Protein AF-A0A925GRJ9-F1 (afdb_monomer_lite)

Foldseek 3Di:
DVVVVPVVVVVVVVVVLLVVQVVVVLVVLQVVCVVVPNHDDVPQDPVCSVVVVGAWDWAAACDQVHNHLVCVVVVCVVPVCVVVPWDADPNSQIPVNSHDDTDIDGHRPDDDDGDDDCPVVVVVVVPD

Secondary structure (DSSP, 8-state):
-GGGT-HHHHHHHHHHHHHHHHHHHHHHHHHHHHHTT-PPPTT--HHHHHTT-SSSEEE-TTBTTB--STTHHHHHHHH-GGGGT-EE-TTS-EESSS----EEE--TT-----PPPTHHHHHHTT--

Radius of gyration: 18.39 Å; chains: 1; bounding box: 40×45×52 Å

Sequence (128 aa):
AKARGEFLIAHGLQALAIETAEGCAEWLHRRIREDWGFPDAPGMTMQERFTSRYRGKRYSFGYPACPNLDDQASMWTLLQPDDIGVELTEGMMMEPEASVSALVFHHPDCVYFTASDDSEATSAASAD

pLDDT: mean 91.49, std 14.0, range [39.19, 98.25]

Structure (mmCIF, N/CA/C/O backbone):
data_AF-A0A925GRJ9-F1
#
_entry.id   AF-A0A925GRJ9-F1
#
loop_
_atom_site.group_PDB
_atom_site.id
_atom_site.type_symbol
_atom_site.label_atom_id
_atom_site.label_alt_id
_atom_site.label_comp_id
_atom_site.label_asym_id
_atom_site.label_entity_id
_atom_site.label_seq_id
_atom_site.pdbx_PDB_ins_code
_atom_site.Cartn_x
_atom_site.Cartn_y
_atom_site.Cartn_z
_atom_site.occupancy
_atom_site.B_iso_or_equiv
_atom_site.auth_seq_id
_atom_site.auth_comp_id
_atom_site.auth_asym_id
_atom_site.auth_atom_id
_atom_site.pdbx_PDB_model_num
ATOM 1 N N . ALA A 1 1 ? -4.752 -5.011 24.534 1.00 87.19 1 ALA A N 1
ATOM 2 C CA . ALA A 1 1 ? -3.764 -4.006 24.967 1.00 87.19 1 ALA A CA 1
ATOM 3 C C . ALA A 1 1 ? -4.434 -2.687 25.365 1.00 87.19 1 ALA A C 1
ATOM 5 O O . ALA A 1 1 ? -4.507 -2.413 26.556 1.00 87.19 1 ALA A O 1
ATOM 6 N N . LYS A 1 2 ? -5.021 -1.919 24.428 1.00 90.62 2 LYS A N 1
ATOM 7 C CA . LYS A 1 2 ? -5.611 -0.588 24.707 1.00 90.62 2 LYS A CA 1
ATOM 8 C C . LYS A 1 2 ? -6.645 -0.576 25.846 1.00 90.62 2 LYS A C 1
ATOM 10 O O . LYS A 1 2 ? -6.473 0.167 26.802 1.00 90.62 2 LYS A O 1
ATOM 15 N N . ALA A 1 3 ? -7.648 -1.460 25.809 1.00 94.38 3 ALA A N 1
ATOM 16 C CA . ALA A 1 3 ? -8.678 -1.554 26.858 1.00 94.38 3 ALA A CA 1
ATOM 17 C C . ALA A 1 3 ? -8.139 -1.950 28.251 1.00 94.38 3 ALA A C 1
ATOM 19 O O . ALA A 1 3 ? -8.812 -1.735 29.252 1.00 94.38 3 ALA A O 1
ATOM 20 N N . ARG A 1 4 ? -6.922 -2.511 28.325 1.00 96.56 4 ARG A N 1
ATOM 21 C CA . ARG A 1 4 ? -6.240 -2.867 29.581 1.00 96.56 4 ARG A CA 1
ATOM 22 C C . ARG A 1 4 ? -5.236 -1.800 30.045 1.00 96.56 4 ARG A C 1
ATOM 24 O O . ARG A 1 4 ? -4.496 -2.046 30.987 1.00 96.56 4 ARG A O 1
ATOM 31 N N . GLY A 1 5 ? -5.165 -0.645 29.374 1.00 96.56 5 GLY A N 1
ATOM 32 C CA . GLY A 1 5 ? -4.200 0.421 29.682 1.00 96.56 5 GLY A CA 1
ATOM 33 C C . GLY A 1 5 ? -2.766 0.153 29.199 1.00 96.56 5 GLY A C 1
ATOM 34 O O . GLY A 1 5 ? -1.859 0.926 29.491 1.00 96.56 5 GLY A O 1
ATOM 35 N N . GLU A 1 6 ? -2.537 -0.913 28.428 1.00 97.62 6 GLU A N 1
ATOM 36 C CA . GLU A 1 6 ? -1.218 -1.282 27.892 1.00 97.62 6 GLU A CA 1
ATOM 37 C C . GLU A 1 6 ? -0.906 -0.477 26.614 1.00 97.62 6 GLU A C 1
ATOM 39 O O . GLU A 1 6 ? -0.822 -1.027 25.512 1.00 97.62 6 GLU A O 1
ATOM 44 N N . PHE A 1 7 ? -0.791 0.848 26.729 1.00 96.88 7 PHE A N 1
ATOM 45 C CA . PHE A 1 7 ? -0.699 1.732 25.561 1.00 96.88 7 PHE A CA 1
ATOM 46 C C . PHE A 1 7 ? 0.546 1.498 24.705 1.00 96.88 7 PHE A C 1
ATOM 48 O O . PHE A 1 7 ? 0.428 1.512 23.484 1.00 96.88 7 PHE A O 1
ATOM 55 N N . LEU A 1 8 ? 1.709 1.228 25.309 1.00 97.75 8 LEU A N 1
ATOM 56 C CA . LEU A 1 8 ? 2.938 0.939 24.559 1.00 97.75 8 LEU A CA 1
ATOM 57 C C . LEU A 1 8 ? 2.766 -0.284 23.647 1.00 97.75 8 LEU A C 1
ATOM 59 O O . LEU A 1 8 ? 3.114 -0.233 22.473 1.00 97.75 8 LEU A O 1
ATOM 63 N N . ILE A 1 9 ? 2.173 -1.360 24.175 1.00 97.56 9 ILE A N 1
ATOM 64 C CA . ILE A 1 9 ? 1.908 -2.583 23.406 1.00 97.56 9 ILE A CA 1
ATOM 65 C C . ILE A 1 9 ? 0.895 -2.295 22.296 1.00 97.56 9 ILE A C 1
ATOM 67 O O . ILE A 1 9 ? 1.086 -2.737 21.170 1.00 97.56 9 ILE A O 1
ATOM 71 N N . ALA A 1 10 ? -0.171 -1.543 22.592 1.00 97.25 10 ALA A N 1
ATOM 72 C CA . ALA A 1 10 ? -1.179 -1.196 21.593 1.00 97.25 10 ALA A CA 1
ATOM 73 C C . ALA A 1 10 ? -0.577 -0.421 20.409 1.00 97.25 10 ALA A C 1
ATOM 75 O O . ALA A 1 10 ? -0.823 -0.790 19.265 1.00 97.25 10 ALA A O 1
ATOM 76 N N . HIS A 1 11 ? 0.250 0.591 20.682 1.00 96.62 11 HIS A N 1
ATOM 77 C CA . HIS A 1 11 ? 0.926 1.362 19.635 1.00 96.62 11 HIS A CA 1
ATOM 78 C C . HIS A 1 11 ? 1.949 0.517 18.876 1.00 96.62 11 HIS A C 1
ATOM 80 O O . HIS A 1 11 ? 2.014 0.603 17.656 1.00 96.62 11 HIS A O 1
ATOM 86 N N . GLY A 1 12 ? 2.713 -0.333 19.570 1.00 98.00 12 GLY A N 1
ATOM 87 C CA . GLY A 1 12 ? 3.659 -1.243 18.921 1.00 98.00 12 GLY A CA 1
ATOM 88 C C . GLY A 1 12 ? 2.975 -2.207 17.949 1.00 98.00 12 GLY A C 1
ATOM 89 O O . GLY A 1 12 ? 3.477 -2.427 16.852 1.00 98.00 12 GLY A O 1
ATOM 90 N N . LEU A 1 13 ? 1.802 -2.736 18.317 1.00 97.00 13 LEU A N 1
ATOM 91 C CA . LEU A 1 13 ? 1.001 -3.589 17.435 1.00 97.00 13 LEU A CA 1
ATOM 92 C C . LEU A 1 13 ? 0.444 -2.819 16.233 1.00 97.00 13 LEU A C 1
ATOM 94 O O . LEU A 1 13 ? 0.503 -3.336 15.122 1.00 97.00 13 LEU A O 1
ATOM 98 N N . GLN A 1 14 ? -0.061 -1.599 16.436 1.00 96.88 14 GLN A N 1
ATOM 99 C CA . GLN A 1 14 ? -0.568 -0.765 15.342 1.00 96.88 14 GLN A CA 1
ATOM 100 C C . GLN A 1 14 ? 0.547 -0.399 14.354 1.00 96.88 14 GLN A C 1
ATOM 102 O O . GLN A 1 14 ? 0.375 -0.575 13.153 1.00 96.88 14 GLN A O 1
ATOM 107 N N . ALA A 1 15 ? 1.710 0.033 14.853 1.00 97.94 15 ALA A N 1
ATOM 108 C CA . ALA A 1 15 ? 2.866 0.336 14.014 1.00 97.94 15 ALA A CA 1
ATOM 109 C C . ALA A 1 15 ? 3.315 -0.897 13.218 1.00 97.94 15 ALA A C 1
ATOM 111 O O . ALA A 1 15 ? 3.500 -0.816 12.010 1.00 97.94 15 ALA A O 1
ATOM 112 N N . LEU A 1 16 ? 3.416 -2.060 13.871 1.00 98.25 16 LEU A N 1
ATOM 113 C CA . LEU A 1 16 ? 3.768 -3.301 13.186 1.00 98.25 16 LEU A CA 1
ATOM 114 C C . LEU A 1 16 ? 2.752 -3.661 12.093 1.00 98.25 16 LEU A C 1
ATOM 116 O O . LEU A 1 16 ? 3.159 -4.098 11.019 1.00 98.25 16 LEU A O 1
ATOM 120 N N . ALA A 1 17 ? 1.454 -3.483 12.349 1.00 98.12 17 ALA A N 1
ATOM 121 C CA . ALA A 1 17 ? 0.410 -3.758 11.368 1.00 98.12 17 ALA A CA 1
ATOM 122 C C . ALA A 1 17 ? 0.535 -2.848 10.135 1.00 98.12 17 ALA A C 1
ATOM 124 O O . ALA A 1 17 ? 0.557 -3.358 9.017 1.00 98.12 17 ALA A O 1
ATOM 125 N N . ILE A 1 18 ? 0.695 -1.535 10.338 1.00 98.19 18 ILE A N 1
ATOM 126 C CA . ILE A 1 18 ? 0.851 -0.551 9.254 1.00 98.19 18 ILE A CA 1
ATOM 127 C C . ILE A 1 18 ? 2.101 -0.855 8.417 1.00 98.19 18 ILE A C 1
ATOM 129 O O . ILE A 1 18 ? 2.011 -0.994 7.200 1.00 98.19 18 ILE A O 1
ATOM 133 N N . GLU A 1 19 ? 3.254 -1.050 9.060 1.00 97.81 19 GLU A N 1
ATOM 134 C CA . GLU A 1 19 ? 4.509 -1.351 8.354 1.00 97.81 19 GLU A CA 1
ATOM 135 C C . GLU A 1 19 ? 4.443 -2.692 7.603 1.00 97.81 19 GLU A C 1
ATOM 137 O O . GLU A 1 19 ? 5.026 -2.850 6.529 1.00 97.81 19 GLU A O 1
ATOM 142 N N . THR A 1 20 ? 3.698 -3.668 8.133 1.00 98.12 20 THR A N 1
ATOM 143 C CA . THR A 1 20 ? 3.472 -4.947 7.445 1.00 98.12 20 THR A CA 1
ATOM 144 C C . THR A 1 20 ? 2.584 -4.767 6.216 1.00 98.12 20 THR A C 1
ATOM 146 O O . THR A 1 20 ? 2.875 -5.360 5.176 1.00 98.12 20 THR A O 1
ATOM 149 N N . ALA A 1 21 ? 1.533 -3.948 6.305 1.00 98.12 21 ALA A N 1
ATOM 150 C CA . ALA A 1 21 ? 0.660 -3.642 5.176 1.00 98.12 21 ALA A CA 1
ATOM 151 C C . ALA A 1 21 ? 1.432 -2.938 4.047 1.00 98.12 21 ALA A C 1
ATOM 153 O O . ALA A 1 21 ? 1.374 -3.376 2.897 1.00 98.12 21 ALA A O 1
ATOM 154 N N . GLU A 1 22 ? 2.244 -1.932 4.380 1.00 97.19 22 GLU A N 1
ATOM 155 C CA . GLU A 1 22 ? 3.101 -1.223 3.419 1.00 97.19 22 GLU A CA 1
ATOM 156 C C . GLU A 1 22 ? 4.178 -2.131 2.808 1.00 97.19 22 GLU A C 1
ATOM 158 O O . GLU A 1 22 ? 4.393 -2.145 1.590 1.00 97.19 22 GLU A O 1
ATOM 163 N N . GLY A 1 23 ? 4.821 -2.963 3.633 1.00 96.75 23 GLY A N 1
ATOM 164 C CA . GLY A 1 23 ? 5.780 -3.963 3.166 1.00 96.75 23 GLY A CA 1
ATOM 165 C C . GLY A 1 23 ? 5.149 -4.983 2.212 1.00 96.75 23 GLY A C 1
ATOM 166 O O . GLY A 1 23 ? 5.746 -5.329 1.188 1.00 96.75 23 GLY A O 1
ATOM 167 N N . CYS A 1 24 ? 3.926 -5.432 2.509 1.00 97.62 24 CYS A N 1
ATOM 168 C CA . CYS A 1 24 ? 3.152 -6.320 1.644 1.00 97.62 24 CYS A CA 1
ATOM 169 C C . CYS A 1 24 ? 2.788 -5.635 0.321 1.00 97.62 24 CYS A C 1
ATOM 171 O O . CYS A 1 24 ? 2.972 -6.228 -0.742 1.00 97.62 24 CYS A O 1
ATOM 173 N N . ALA A 1 25 ? 2.354 -4.373 0.363 1.00 97.50 25 ALA A N 1
ATOM 174 C CA . ALA A 1 25 ? 2.028 -3.597 -0.827 1.00 97.50 25 ALA A CA 1
ATOM 175 C C . ALA A 1 25 ? 3.241 -3.426 -1.757 1.00 97.50 25 ALA A C 1
ATOM 177 O O . ALA A 1 25 ? 3.126 -3.621 -2.969 1.00 97.50 25 ALA A O 1
ATOM 178 N N . GLU A 1 26 ? 4.425 -3.123 -1.216 1.00 96.50 26 GLU A N 1
ATOM 179 C CA . GLU A 1 26 ? 5.651 -3.027 -2.016 1.00 96.50 26 GLU A CA 1
ATOM 180 C C . GLU A 1 26 ? 6.082 -4.394 -2.571 1.00 96.50 26 GLU A C 1
ATOM 182 O O . GLU A 1 26 ? 6.479 -4.494 -3.736 1.00 96.50 26 GLU A O 1
ATOM 187 N N . TRP A 1 27 ? 5.965 -5.465 -1.776 1.00 95.94 27 TRP A N 1
ATOM 188 C CA . TRP A 1 27 ? 6.238 -6.827 -2.241 1.00 95.94 27 TRP A CA 1
ATOM 189 C C . TRP A 1 27 ? 5.305 -7.241 -3.386 1.00 95.94 27 TRP A C 1
ATOM 191 O O . TRP A 1 27 ? 5.789 -7.738 -4.408 1.00 95.94 27 TRP A O 1
ATOM 201 N N . LEU A 1 28 ? 3.999 -7.001 -3.243 1.00 97.62 28 LEU A N 1
ATOM 202 C CA . LEU A 1 28 ? 2.992 -7.312 -4.253 1.00 97.62 28 LEU A CA 1
ATOM 203 C C . LEU A 1 28 ? 3.223 -6.483 -5.515 1.00 97.62 28 LEU A C 1
ATOM 205 O O . LEU A 1 28 ? 3.215 -7.021 -6.618 1.00 97.62 28 LEU A O 1
ATOM 209 N N . HIS A 1 29 ? 3.513 -5.190 -5.372 1.00 97.31 29 HIS A N 1
ATOM 210 C CA . HIS A 1 29 ? 3.806 -4.334 -6.513 1.00 97.31 29 HIS A CA 1
ATOM 211 C C . HIS A 1 29 ? 5.064 -4.794 -7.262 1.00 97.31 29 HIS A C 1
ATOM 213 O O . HIS A 1 29 ? 5.046 -4.867 -8.490 1.00 97.31 29 HIS A O 1
ATOM 219 N N . ARG A 1 30 ? 6.138 -5.174 -6.555 1.00 96.12 30 ARG A N 1
ATOM 220 C CA . ARG A 1 30 ? 7.315 -5.803 -7.178 1.00 96.12 30 ARG A CA 1
ATOM 221 C C . ARG A 1 30 ? 6.929 -7.070 -7.936 1.00 96.12 30 ARG A C 1
ATOM 223 O O . ARG A 1 30 ? 7.353 -7.238 -9.076 1.00 96.12 30 ARG A O 1
ATOM 230 N N . ARG A 1 31 ? 6.114 -7.937 -7.329 1.00 97.62 31 ARG A N 1
ATOM 231 C CA . ARG A 1 31 ? 5.657 -9.179 -7.960 1.00 97.62 31 ARG A CA 1
ATOM 232 C C . ARG A 1 31 ? 4.859 -8.913 -9.240 1.00 97.62 31 ARG A C 1
ATOM 234 O O . ARG A 1 31 ? 5.123 -9.549 -10.251 1.00 97.62 31 ARG A O 1
ATOM 241 N N . ILE A 1 32 ? 3.963 -7.927 -9.224 1.00 97.88 32 ILE A N 1
ATOM 242 C CA . ILE A 1 32 ? 3.208 -7.490 -10.405 1.00 97.88 32 ILE A CA 1
ATOM 243 C C . ILE A 1 32 ? 4.157 -7.042 -11.532 1.00 97.88 32 ILE A C 1
ATOM 245 O O . ILE A 1 32 ? 3.974 -7.443 -12.679 1.00 97.88 32 ILE A O 1
ATOM 249 N N . ARG A 1 33 ? 5.205 -6.260 -11.228 1.00 97.12 33 ARG A N 1
ATOM 250 C CA . ARG A 1 33 ? 6.206 -5.841 -12.233 1.00 97.12 33 ARG A CA 1
ATOM 251 C C . ARG A 1 33 ? 6.973 -7.022 -12.835 1.00 97.12 33 ARG A C 1
ATOM 253 O O . ARG A 1 33 ? 7.224 -7.043 -14.040 1.00 97.12 33 ARG A O 1
ATOM 260 N N . GLU A 1 34 ? 7.334 -8.002 -12.006 1.00 96.88 34 GLU A N 1
ATOM 261 C CA . GLU A 1 34 ? 7.968 -9.249 -12.453 1.00 96.88 34 GLU A CA 1
ATOM 262 C C . GLU A 1 34 ? 7.048 -10.034 -13.393 1.00 96.88 34 GLU A C 1
ATOM 264 O O . GLU A 1 34 ? 7.477 -10.419 -14.481 1.00 96.88 34 GLU A O 1
ATOM 269 N N . ASP A 1 35 ? 5.783 -10.210 -13.008 1.00 98.00 35 ASP A N 1
ATOM 270 C CA . ASP A 1 35 ? 4.788 -10.965 -13.777 1.00 98.00 35 ASP A CA 1
ATOM 271 C C . ASP A 1 35 ? 4.424 -10.269 -15.100 1.00 98.00 35 ASP A C 1
ATOM 273 O O . ASP A 1 35 ? 4.170 -10.930 -16.106 1.00 98.00 35 ASP A O 1
ATOM 277 N N . TRP A 1 36 ? 4.486 -8.937 -15.150 1.00 97.31 36 TRP A N 1
ATOM 278 C CA . TRP A 1 36 ? 4.348 -8.165 -16.387 1.00 97.31 36 TRP A CA 1
ATOM 279 C C . TRP A 1 36 ? 5.605 -8.153 -17.281 1.00 97.31 36 TRP A C 1
ATOM 281 O O . TRP A 1 36 ? 5.578 -7.581 -18.375 1.00 97.31 36 TRP A O 1
ATOM 291 N N . GLY A 1 37 ? 6.706 -8.781 -16.859 1.00 97.19 37 GLY A N 1
ATOM 292 C CA . GLY A 1 37 ? 7.912 -8.949 -17.677 1.00 97.19 37 GLY A CA 1
ATOM 293 C C . GLY A 1 37 ? 8.912 -7.790 -17.616 1.00 97.19 37 GLY A C 1
ATOM 294 O O . GLY A 1 37 ? 9.788 -7.690 -18.474 1.00 97.19 37 GLY A O 1
ATOM 295 N N . PHE A 1 38 ? 8.818 -6.918 -16.612 1.00 95.56 38 PHE A N 1
ATOM 296 C CA . PHE A 1 38 ? 9.818 -5.881 -16.330 1.00 95.56 38 PHE A CA 1
ATOM 297 C C . PHE A 1 38 ? 10.244 -5.944 -14.859 1.00 95.56 38 PHE A C 1
ATOM 299 O O . PHE A 1 38 ? 9.945 -5.033 -14.083 1.00 95.56 38 PHE A O 1
ATOM 306 N N . PRO A 1 39 ? 10.947 -7.023 -14.461 1.00 95.94 39 PRO A N 1
ATOM 307 C CA . PRO A 1 39 ? 11.468 -7.145 -13.109 1.00 95.94 39 PRO A CA 1
ATOM 308 C C . PRO A 1 39 ? 12.414 -5.983 -12.789 1.00 95.94 39 PRO A C 1
ATOM 310 O O . PRO A 1 39 ? 13.042 -5.396 -13.675 1.00 95.94 39 PRO A O 1
ATOM 313 N N . ASP A 1 40 ? 12.547 -5.680 -11.501 1.00 94.56 40 ASP A N 1
ATOM 314 C CA . ASP A 1 40 ? 13.528 -4.699 -11.050 1.00 94.56 40 ASP A CA 1
ATOM 315 C C . ASP A 1 40 ? 14.952 -5.141 -11.429 1.00 94.56 40 ASP A C 1
ATOM 317 O O . ASP A 1 40 ? 15.263 -6.334 -11.479 1.00 94.56 40 ASP A O 1
ATOM 321 N N . ALA A 1 41 ? 15.833 -4.171 -11.682 1.00 92.81 41 ALA A N 1
ATOM 322 C CA . ALA A 1 41 ? 17.205 -4.455 -12.087 1.00 92.81 41 ALA A CA 1
ATOM 323 C C . ALA A 1 41 ? 17.947 -5.314 -11.037 1.00 92.81 41 ALA A C 1
ATOM 325 O O . ALA A 1 41 ? 17.772 -5.092 -9.830 1.00 92.81 41 ALA A O 1
ATOM 326 N N . PRO A 1 42 ? 18.823 -6.249 -11.463 1.00 89.50 42 PRO A N 1
ATOM 327 C CA . PRO A 1 42 ? 19.683 -6.990 -10.545 1.00 89.50 42 PRO A CA 1
ATOM 328 C C . PRO A 1 42 ? 20.516 -6.019 -9.698 1.00 89.50 42 PRO A C 1
ATOM 330 O O . PRO A 1 42 ? 21.334 -5.274 -10.229 1.00 89.50 42 PRO A O 1
ATOM 333 N N . GLY A 1 43 ? 20.288 -6.007 -8.383 1.00 92.75 43 GLY A N 1
ATOM 334 C CA . GLY A 1 43 ? 20.972 -5.105 -7.449 1.00 92.75 43 GLY A CA 1
ATOM 335 C C . GLY A 1 43 ? 20.193 -3.853 -7.034 1.00 92.75 43 GLY A C 1
ATOM 336 O O . GLY A 1 43 ? 20.729 -3.079 -6.246 1.00 92.75 43 GLY A O 1
ATOM 337 N N . MET A 1 44 ? 18.943 -3.665 -7.487 1.00 94.69 44 MET A N 1
ATOM 338 C CA . MET A 1 44 ? 18.099 -2.565 -7.003 1.00 94.69 44 MET A CA 1
ATOM 339 C C . MET A 1 44 ? 17.956 -2.615 -5.476 1.00 94.69 44 MET A C 1
ATOM 341 O O . MET A 1 44 ? 17.405 -3.567 -4.906 1.00 94.69 44 MET A O 1
ATOM 345 N N . THR A 1 45 ? 18.425 -1.551 -4.833 1.00 94.50 45 THR A N 1
ATOM 346 C CA . THR A 1 45 ? 18.451 -1.383 -3.381 1.00 94.50 45 THR A CA 1
ATOM 347 C C . THR A 1 45 ? 17.065 -1.061 -2.822 1.00 94.50 45 THR A C 1
ATOM 349 O O . THR A 1 45 ? 16.176 -0.581 -3.527 1.00 94.50 45 THR A O 1
ATOM 352 N N . MET A 1 46 ? 16.872 -1.269 -1.516 1.00 90.81 46 MET A N 1
ATOM 353 C CA . MET A 1 46 ? 15.639 -0.835 -0.845 1.00 90.81 46 MET A CA 1
ATOM 354 C C . MET A 1 46 ? 15.442 0.683 -0.922 1.00 90.81 46 MET A C 1
ATOM 356 O O . MET A 1 46 ? 14.323 1.136 -1.127 1.00 90.81 46 MET A O 1
ATOM 360 N N . GLN A 1 47 ? 16.522 1.469 -0.855 1.00 93.44 47 GLN A N 1
ATOM 361 C CA . GLN A 1 47 ? 16.444 2.926 -0.993 1.00 93.44 47 GLN A CA 1
ATOM 362 C C . GLN A 1 47 ? 15.906 3.347 -2.369 1.00 93.44 47 GLN A C 1
ATOM 364 O O . GLN A 1 47 ? 15.112 4.282 -2.481 1.00 93.44 47 GLN A O 1
ATOM 369 N N . GLU A 1 48 ? 16.304 2.648 -3.431 1.00 94.56 48 GLU A N 1
ATOM 370 C CA . GLU A 1 48 ? 15.784 2.888 -4.780 1.00 94.56 48 GLU A CA 1
ATOM 371 C C . GLU A 1 48 ? 14.307 2.495 -4.908 1.00 94.56 48 GLU A C 1
ATOM 373 O O . GLU A 1 48 ? 13.546 3.199 -5.573 1.00 94.56 48 GLU A O 1
ATOM 378 N N . ARG A 1 49 ? 13.873 1.430 -4.222 1.00 92.44 49 ARG A N 1
ATOM 379 C CA . ARG A 1 49 ? 12.450 1.046 -4.153 1.00 92.44 49 ARG A CA 1
ATOM 380 C C . ARG A 1 49 ? 11.623 2.105 -3.433 1.00 92.44 49 ARG A C 1
ATOM 382 O O . ARG A 1 49 ? 10.619 2.553 -3.975 1.00 92.44 49 ARG A O 1
ATOM 389 N N . PHE A 1 50 ? 12.086 2.578 -2.276 1.00 88.94 50 PHE A N 1
ATOM 390 C CA . PHE A 1 50 ? 11.411 3.632 -1.511 1.00 88.94 50 PHE A CA 1
ATOM 391 C C . PHE A 1 50 ? 11.346 4.963 -2.266 1.00 88.94 50 PHE A C 1
ATOM 393 O O . PHE A 1 50 ? 10.376 5.702 -2.142 1.00 88.94 50 PHE A O 1
ATOM 400 N N . THR A 1 51 ? 12.333 5.247 -3.118 1.00 91.44 51 THR A N 1
ATOM 401 C CA . THR A 1 51 ? 12.320 6.420 -4.010 1.00 91.44 51 THR A CA 1
ATOM 402 C C . THR A 1 51 ? 11.640 6.152 -5.358 1.00 91.44 51 THR A C 1
ATOM 404 O O . THR A 1 51 ? 11.754 6.960 -6.278 1.00 91.44 51 THR A O 1
ATOM 407 N N . SER A 1 52 ? 10.903 5.040 -5.483 1.00 91.94 52 SER A N 1
ATOM 408 C CA . SER A 1 52 ? 10.080 4.687 -6.648 1.00 91.94 52 SER A CA 1
ATOM 409 C C . SER A 1 52 ? 10.838 4.661 -7.984 1.00 91.94 52 SER A C 1
ATOM 411 O O . SER A 1 52 ? 10.269 4.986 -9.030 1.00 91.94 52 SER A O 1
ATOM 413 N N . ARG A 1 53 ? 12.117 4.253 -7.970 1.00 93.56 53 ARG A N 1
ATOM 414 C CA . ARG A 1 53 ? 13.004 4.172 -9.154 1.00 93.56 53 ARG A CA 1
ATOM 415 C C . ARG A 1 53 ? 12.647 3.046 -10.138 1.00 93.56 53 ARG A C 1
ATOM 417 O O . ARG A 1 53 ? 13.257 2.955 -11.199 1.00 93.56 53 ARG A O 1
ATOM 424 N N . TYR A 1 54 ? 11.696 2.182 -9.795 1.00 95.12 54 TYR A N 1
ATOM 425 C CA . TYR A 1 54 ? 11.192 1.119 -10.665 1.00 95.12 54 TYR A CA 1
ATOM 426 C C . TYR A 1 54 ? 10.259 1.645 -11.773 1.00 95.12 54 TYR A C 1
ATOM 428 O O . TYR A 1 54 ? 9.712 2.750 -11.690 1.00 95.12 54 TYR A O 1
ATOM 436 N N . ARG A 1 55 ? 10.052 0.821 -12.811 1.00 95.75 55 ARG A N 1
ATOM 437 C CA . ARG A 1 55 ? 9.099 1.075 -13.905 1.00 95.75 55 ARG A CA 1
ATOM 438 C C . ARG A 1 55 ? 7.657 1.017 -13.399 1.00 95.75 55 ARG A C 1
ATOM 440 O O . ARG A 1 55 ? 7.309 0.115 -12.643 1.00 95.75 55 ARG A O 1
ATOM 447 N N . GLY A 1 56 ? 6.817 1.928 -13.888 1.00 96.38 56 GLY A N 1
ATOM 448 C CA . GLY A 1 56 ? 5.420 2.017 -13.475 1.00 96.38 56 GLY A CA 1
ATOM 449 C C . GLY A 1 56 ? 5.243 2.687 -12.112 1.00 96.38 56 GLY A C 1
ATOM 450 O O . GLY A 1 56 ? 6.218 3.045 -11.439 1.00 96.38 56 GLY A O 1
ATOM 451 N N . LYS A 1 57 ? 3.985 2.902 -11.722 1.00 96.94 57 LYS A N 1
ATOM 452 C CA . LYS A 1 57 ? 3.588 3.532 -10.454 1.00 96.94 57 LYS A CA 1
ATOM 453 C C . LYS A 1 57 ? 2.291 2.911 -9.944 1.00 96.94 57 LYS A C 1
ATOM 455 O O . LYS A 1 57 ? 1.506 2.371 -10.722 1.00 96.94 57 LYS A O 1
ATOM 460 N N . ARG A 1 58 ? 2.081 3.012 -8.632 1.00 97.00 58 ARG A N 1
ATOM 461 C CA . ARG A 1 58 ? 0.817 2.672 -7.979 1.00 97.00 58 ARG A CA 1
ATOM 462 C C . ARG A 1 58 ? 0.226 3.938 -7.365 1.00 97.00 58 ARG A C 1
ATOM 464 O O . ARG A 1 58 ? 0.964 4.662 -6.697 1.00 97.00 58 ARG A O 1
ATOM 471 N N . TYR A 1 59 ? -1.048 4.211 -7.606 1.00 97.06 59 TYR A N 1
ATOM 472 C CA . TYR A 1 59 ? -1.746 5.398 -7.111 1.00 97.06 59 TYR A CA 1
ATOM 473 C C . TYR A 1 59 ? -2.917 4.973 -6.239 1.00 97.06 59 TYR A C 1
ATOM 475 O O . TYR A 1 59 ? -3.653 4.061 -6.604 1.00 97.06 59 TYR A O 1
ATOM 483 N N . SER 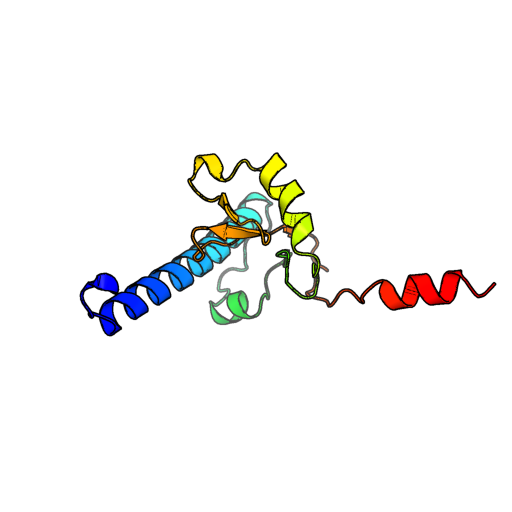A 1 60 ? -3.089 5.637 -5.106 1.00 96.69 60 SER A N 1
ATOM 484 C CA . SER A 1 60 ? -4.148 5.343 -4.144 1.00 96.69 60 SER A CA 1
ATOM 485 C C . SER A 1 60 ? -5.114 6.519 -4.080 1.00 96.69 60 SER A C 1
ATOM 487 O O . SER A 1 60 ? -4.692 7.670 -4.183 1.00 96.69 60 SER A O 1
ATOM 489 N N . PHE A 1 61 ? -6.403 6.239 -3.910 1.00 96.62 61 PHE A N 1
ATOM 490 C CA . PHE A 1 61 ? -7.398 7.286 -3.677 1.00 96.62 61 PHE A CA 1
ATOM 491 C C . PHE A 1 61 ? -7.122 8.009 -2.349 1.00 96.62 61 PHE A C 1
ATOM 493 O O . PHE A 1 61 ? -6.623 7.399 -1.403 1.00 96.62 61 PHE A O 1
ATOM 500 N N . GLY A 1 62 ? -7.375 9.317 -2.308 1.00 94.06 62 GLY A N 1
ATOM 501 C CA . GLY A 1 62 ? -6.991 10.217 -1.215 1.00 94.06 62 GLY A CA 1
ATOM 502 C C . GLY A 1 62 ? -5.568 10.792 -1.317 1.00 94.06 62 GLY A C 1
ATOM 503 O O . GLY A 1 62 ? -5.201 11.654 -0.521 1.00 94.06 62 GLY A O 1
ATOM 504 N N . TYR A 1 63 ? -4.760 10.362 -2.294 1.00 95.31 63 TYR A N 1
ATOM 505 C CA . TYR A 1 63 ? -3.432 10.936 -2.565 1.00 95.31 63 TYR A CA 1
ATOM 506 C C . TYR A 1 63 ? -3.492 12.004 -3.665 1.00 95.31 63 TYR A C 1
ATOM 508 O O . TYR A 1 63 ? -4.437 12.015 -4.448 1.00 95.31 63 TYR A O 1
ATOM 516 N N . PRO A 1 64 ? -2.463 12.864 -3.819 1.00 95.50 64 PRO A N 1
ATOM 517 C CA . PRO A 1 64 ? -2.508 13.994 -4.753 1.00 95.50 64 PRO A CA 1
ATOM 518 C C . PRO A 1 64 ? -2.878 13.657 -6.206 1.00 95.50 64 PRO A C 1
ATOM 520 O O . PRO A 1 64 ? -3.502 14.472 -6.871 1.00 95.50 64 PRO A O 1
ATOM 523 N N . ALA A 1 65 ? -2.509 12.478 -6.715 1.00 95.31 65 ALA A N 1
ATOM 524 C CA . ALA A 1 65 ? -2.849 12.056 -8.079 1.00 95.31 65 ALA A CA 1
ATOM 525 C C . ALA A 1 65 ? -4.306 11.577 -8.228 1.00 95.31 65 ALA A C 1
ATOM 527 O O . ALA A 1 65 ? -4.828 11.533 -9.340 1.00 95.31 65 ALA A O 1
ATOM 528 N N . CYS A 1 66 ? -4.938 11.181 -7.122 1.00 95.38 66 CYS A N 1
ATOM 529 C CA . CYS A 1 66 ? -6.297 10.650 -7.047 1.00 95.38 66 CYS A CA 1
ATOM 530 C C . CYS A 1 66 ? -6.981 11.216 -5.783 1.00 95.38 66 CYS A C 1
ATOM 532 O O . CYS A 1 66 ? -7.203 10.465 -4.832 1.00 95.38 66 CYS A O 1
ATOM 534 N N . PRO A 1 67 ? -7.242 12.537 -5.711 1.00 95.38 67 PRO A N 1
ATOM 535 C CA . PRO A 1 67 ? -7.608 13.200 -4.456 1.00 95.38 67 PRO A CA 1
ATOM 536 C C . PRO A 1 67 ? -9.003 12.815 -3.953 1.00 95.38 67 PRO A C 1
ATOM 538 O O . PRO A 1 67 ? -9.239 12.830 -2.747 1.00 95.38 67 PRO A O 1
ATOM 541 N N . ASN A 1 68 ? -9.913 12.441 -4.856 1.00 95.00 68 ASN A N 1
ATOM 542 C CA . ASN A 1 68 ? -11.257 12.016 -4.493 1.00 95.00 68 ASN A CA 1
ATOM 543 C C . ASN A 1 68 ? -11.238 10.607 -3.882 1.00 95.00 68 ASN A C 1
ATOM 545 O O . ASN A 1 68 ? -10.898 9.632 -4.554 1.00 95.00 68 ASN A O 1
ATOM 549 N N . LEU A 1 69 ? -11.606 10.499 -2.605 1.00 95.25 69 LEU A N 1
ATOM 550 C CA . LEU A 1 69 ? -11.636 9.221 -1.897 1.00 95.25 69 LEU A CA 1
ATOM 551 C C . LEU A 1 69 ? -12.840 8.354 -2.310 1.00 95.25 69 LEU A C 1
ATOM 553 O O . LEU A 1 69 ? -12.728 7.129 -2.313 1.00 95.25 69 LEU A O 1
ATOM 557 N N . ASP A 1 70 ? -13.947 8.970 -2.738 1.00 96.19 70 ASP A N 1
ATOM 558 C CA . ASP A 1 70 ? -15.183 8.267 -3.118 1.00 96.19 70 ASP A CA 1
ATOM 559 C C . ASP A 1 70 ? -14.985 7.323 -4.314 1.00 96.19 70 ASP A C 1
ATOM 561 O O . ASP A 1 70 ? -15.649 6.288 -4.430 1.00 96.19 70 ASP A O 1
ATOM 565 N N . ASP A 1 71 ? -14.007 7.616 -5.172 1.00 95.38 71 ASP A N 1
ATOM 566 C CA . ASP A 1 71 ? -13.666 6.784 -6.328 1.00 95.38 71 ASP A CA 1
ATOM 567 C C . ASP A 1 71 ? -13.194 5.369 -5.919 1.00 95.38 71 ASP A C 1
ATOM 569 O O . ASP A 1 71 ? -13.261 4.425 -6.719 1.00 95.38 71 ASP A O 1
ATOM 573 N N . GLN A 1 72 ? -12.806 5.173 -4.650 1.00 95.50 72 GLN A N 1
ATOM 574 C CA . GLN A 1 72 ? -12.464 3.870 -4.077 1.00 95.50 72 GLN A CA 1
ATOM 575 C C . GLN A 1 72 ? -13.622 2.855 -4.152 1.00 95.50 72 GLN A C 1
ATOM 577 O O . GLN A 1 72 ? -13.357 1.656 -4.285 1.00 95.50 72 GLN A O 1
ATOM 582 N N . ALA A 1 73 ? -14.886 3.305 -4.191 1.00 96.38 73 ALA A N 1
ATOM 583 C CA . ALA A 1 73 ? -16.064 2.440 -4.356 1.00 96.38 73 ALA A CA 1
ATOM 584 C C . ALA A 1 73 ? -15.982 1.558 -5.612 1.00 96.38 73 ALA A C 1
ATOM 586 O O . ALA A 1 73 ? -16.349 0.377 -5.601 1.00 96.38 73 ALA A O 1
ATOM 587 N N . SER A 1 74 ? -15.474 2.129 -6.708 1.00 95.88 74 SER A N 1
ATOM 588 C CA . SER A 1 74 ? -15.348 1.417 -7.983 1.00 95.88 74 SER A CA 1
ATOM 589 C C . SER A 1 74 ? -14.344 0.271 -7.872 1.00 95.88 74 SER A C 1
ATOM 591 O O . SER A 1 74 ? -14.584 -0.823 -8.378 1.00 95.88 74 SER A O 1
ATOM 593 N N . MET A 1 75 ? -13.237 0.494 -7.159 1.00 96.00 75 MET A N 1
ATOM 594 C CA . MET A 1 75 ? -12.232 -0.538 -6.906 1.00 96.00 75 MET A CA 1
ATOM 595 C C . MET A 1 75 ? -12.778 -1.654 -6.008 1.00 96.00 75 MET A C 1
ATOM 597 O O . MET A 1 75 ? -12.526 -2.823 -6.294 1.00 96.00 75 MET A O 1
ATOM 601 N N . TRP A 1 76 ? -13.574 -1.318 -4.987 1.00 96.69 76 TRP A N 1
ATOM 602 C CA . TRP A 1 76 ? -14.231 -2.312 -4.128 1.00 96.69 76 TRP A CA 1
ATOM 603 C C . TRP A 1 76 ? -15.196 -3.201 -4.908 1.00 96.69 76 TRP A C 1
ATOM 605 O O . TRP A 1 76 ? -15.157 -4.422 -4.783 1.00 96.69 76 TRP A O 1
ATOM 615 N N . THR A 1 77 ? -15.989 -2.597 -5.796 1.00 96.56 77 THR A N 1
ATOM 616 C CA . THR A 1 77 ? -16.919 -3.333 -6.666 1.00 96.56 77 THR A CA 1
ATOM 617 C C . THR A 1 77 ? -16.194 -4.352 -7.552 1.00 96.56 77 THR A C 1
ATOM 619 O O . THR A 1 77 ? -16.720 -5.432 -7.810 1.00 96.56 77 THR A O 1
ATOM 622 N N . LEU A 1 78 ? -14.988 -4.023 -8.027 1.00 97.06 78 LEU A N 1
ATOM 623 C CA . LEU A 1 78 ? -14.214 -4.880 -8.927 1.00 97.06 78 LEU A CA 1
ATOM 624 C C . LEU A 1 78 ? -13.431 -5.979 -8.203 1.00 97.06 78 LEU A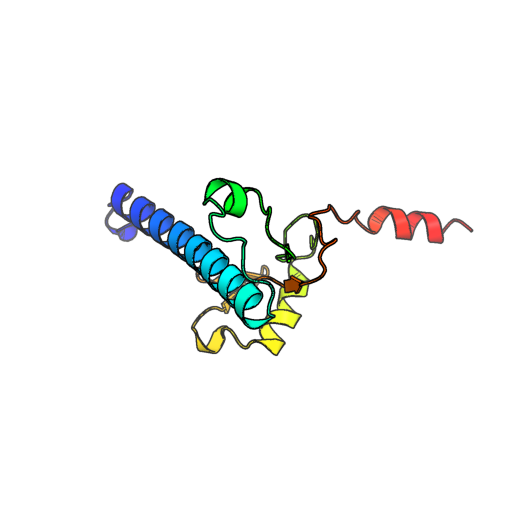 C 1
ATOM 626 O O . LEU A 1 78 ? -13.315 -7.082 -8.733 1.00 97.06 78 LEU A O 1
ATOM 630 N N . LEU A 1 79 ? -12.841 -5.665 -7.048 1.00 96.75 79 LEU A N 1
ATOM 631 C CA . LEU A 1 79 ? -11.909 -6.558 -6.355 1.00 96.75 79 LEU A CA 1
ATOM 632 C C . LEU A 1 79 ? -12.555 -7.386 -5.243 1.00 96.75 79 LEU A C 1
ATOM 634 O O . LEU A 1 79 ? -11.955 -8.371 -4.826 1.00 96.75 79 LEU A O 1
ATOM 638 N N . GLN A 1 80 ? -13.737 -6.984 -4.770 1.00 97.44 80 GLN A N 1
ATOM 639 C CA . GLN A 1 80 ? -14.453 -7.597 -3.648 1.00 97.44 80 GLN A CA 1
ATOM 640 C C . GLN A 1 80 ? -13.568 -7.833 -2.398 1.00 97.44 80 GLN A C 1
ATOM 642 O O . GLN A 1 80 ? -13.481 -8.962 -1.914 1.00 97.44 80 GLN A O 1
ATOM 647 N N . PRO A 1 81 ? -12.879 -6.803 -1.854 1.00 97.31 81 PRO A N 1
ATOM 648 C CA . PRO A 1 81 ? -11.960 -6.977 -0.720 1.00 97.31 81 PRO A CA 1
ATOM 649 C C . PRO A 1 81 ? -12.634 -7.458 0.575 1.00 97.31 81 PRO A C 1
ATOM 651 O O . PRO A 1 81 ? -11.957 -7.968 1.469 1.00 97.31 81 PRO A O 1
ATOM 654 N N . ASP A 1 82 ? -13.959 -7.365 0.664 1.00 95.94 82 ASP A N 1
ATOM 655 C CA . ASP A 1 82 ? -14.764 -7.926 1.748 1.00 95.94 82 ASP A CA 1
ATOM 656 C C . ASP A 1 82 ? -14.506 -9.437 1.937 1.00 95.94 82 ASP A C 1
ATOM 658 O O . ASP A 1 82 ? -14.508 -9.930 3.065 1.00 95.94 82 ASP A O 1
ATOM 662 N N . ASP A 1 83 ? -14.167 -10.167 0.864 1.00 97.31 83 ASP A N 1
ATOM 663 C CA . ASP A 1 83 ? -13.823 -11.599 0.911 1.00 97.31 83 ASP A CA 1
ATOM 664 C C . ASP A 1 83 ? -12.552 -11.888 1.733 1.00 97.31 83 ASP A C 1
ATOM 666 O O . ASP A 1 83 ? -12.365 -13.001 2.237 1.00 97.31 83 ASP A O 1
ATOM 670 N N . ILE A 1 84 ? -11.673 -10.891 1.886 1.00 96.50 84 ILE A N 1
ATOM 671 C CA . ILE A 1 84 ? -10.481 -10.948 2.745 1.00 96.50 84 ILE A CA 1
ATOM 672 C C . ILE A 1 84 ? -10.643 -10.128 4.035 1.00 96.50 84 ILE A C 1
ATOM 674 O O . ILE A 1 84 ? -9.676 -9.965 4.780 1.00 96.50 84 ILE A O 1
ATOM 678 N N . GLY A 1 85 ? -11.858 -9.649 4.319 1.00 97.31 85 GLY A N 1
ATOM 679 C CA . GLY A 1 85 ? -12.199 -8.909 5.532 1.00 97.31 85 GLY A CA 1
ATOM 680 C C . GLY A 1 85 ? -11.732 -7.454 5.546 1.00 97.31 85 GLY A C 1
ATOM 681 O O . GLY A 1 85 ? -11.488 -6.930 6.632 1.00 97.31 85 GLY A O 1
ATOM 682 N N . VAL A 1 86 ? -11.565 -6.823 4.375 1.00 97.94 86 VAL A N 1
ATOM 683 C CA . VAL A 1 86 ? -11.300 -5.379 4.275 1.00 97.94 86 VAL A CA 1
ATOM 684 C C . VAL A 1 86 ? -12.541 -4.667 3.740 1.00 97.94 86 VAL A C 1
ATOM 686 O O . VAL A 1 86 ? -12.948 -4.869 2.597 1.00 97.94 86 VAL A O 1
ATOM 689 N N . GLU A 1 87 ? -13.114 -3.800 4.562 1.00 97.50 87 GLU A N 1
ATOM 690 C CA . GLU A 1 87 ? -14.358 -3.075 4.303 1.00 97.50 87 GLU A CA 1
ATOM 691 C C . GLU A 1 87 ? -14.090 -1.570 4.127 1.00 97.50 87 GLU A C 1
ATOM 693 O O . GLU A 1 87 ? -13.029 -1.061 4.503 1.00 97.50 87 GLU A O 1
ATOM 698 N N . LEU A 1 88 ? -15.063 -0.841 3.573 1.00 97.38 88 LEU A N 1
ATOM 699 C CA . LEU A 1 88 ? -15.065 0.623 3.564 1.00 97.38 88 LEU A CA 1
ATOM 700 C C . LEU A 1 88 ? -15.993 1.159 4.653 1.00 97.38 88 LEU A C 1
ATOM 702 O O . LEU A 1 88 ? -17.147 0.752 4.774 1.00 97.38 88 LEU A O 1
ATOM 706 N N . THR A 1 89 ? -15.494 2.122 5.420 1.00 97.00 89 THR A N 1
ATOM 707 C CA . THR A 1 89 ? -16.309 2.924 6.341 1.00 97.00 89 THR A CA 1
ATOM 708 C C . THR A 1 89 ? -17.250 3.862 5.575 1.00 97.00 89 THR A C 1
ATOM 710 O O . THR A 1 89 ? -17.072 4.100 4.381 1.00 97.00 89 THR A O 1
ATOM 713 N N . GLU A 1 90 ? -18.207 4.490 6.271 1.00 94.81 90 GLU A N 1
ATOM 714 C CA . GLU A 1 90 ? -19.071 5.536 5.686 1.00 94.81 90 GLU A CA 1
ATOM 715 C C . GLU A 1 90 ? -18.274 6.690 5.050 1.00 94.81 90 GLU A C 1
ATOM 717 O O . GLU A 1 90 ? -18.745 7.320 4.109 1.00 94.81 90 GLU A O 1
ATOM 722 N N . GLY A 1 91 ? -17.066 6.961 5.558 1.00 96.00 91 GLY A N 1
ATOM 723 C CA . GLY A 1 91 ? -16.153 7.977 5.033 1.00 96.00 91 GLY A CA 1
ATOM 724 C C . GLY A 1 91 ? -15.152 7.453 4.003 1.00 96.00 91 GLY A C 1
ATOM 725 O O . GLY A 1 91 ? -14.132 8.102 3.800 1.00 96.00 91 GLY A O 1
ATOM 726 N N . MET A 1 92 ? -15.385 6.276 3.412 1.00 96.81 92 MET A N 1
ATOM 727 C CA . MET A 1 92 ? -14.542 5.668 2.369 1.00 96.81 92 MET A CA 1
ATOM 728 C C . MET A 1 92 ? -13.101 5.348 2.804 1.00 96.81 92 MET A C 1
ATOM 730 O O . MET A 1 92 ? -12.229 5.112 1.974 1.00 96.81 92 MET A O 1
ATOM 734 N N . MET A 1 93 ? -12.845 5.302 4.113 1.00 97.00 93 MET A N 1
ATOM 735 C CA . MET A 1 93 ? -11.596 4.781 4.675 1.00 97.00 93 MET A CA 1
ATOM 736 C C . MET A 1 93 ? -11.664 3.258 4.782 1.00 97.00 93 MET A C 1
ATOM 738 O O . MET A 1 93 ? -12.724 2.721 5.107 1.00 97.00 93 MET A O 1
ATOM 742 N N . MET A 1 94 ? -10.533 2.585 4.579 1.00 97.88 94 MET A N 1
ATOM 743 C CA . MET A 1 94 ? -10.417 1.132 4.733 1.00 97.88 94 MET A CA 1
ATOM 744 C C . MET A 1 94 ? -10.431 0.722 6.212 1.00 97.88 94 MET A C 1
ATOM 746 O O . MET A 1 94 ? -9.720 1.312 7.026 1.00 97.88 94 MET A O 1
ATOM 750 N N . GLU A 1 95 ? -11.185 -0.325 6.537 1.00 97.19 95 GLU A N 1
ATOM 751 C CA . GLU A 1 95 ? -11.165 -1.014 7.829 1.00 97.19 95 GLU A CA 1
ATOM 752 C C . GLU A 1 95 ? -10.850 -2.501 7.582 1.00 97.19 95 GLU A C 1
ATOM 754 O O . GLU A 1 95 ? -11.599 -3.162 6.863 1.00 97.19 95 GLU A O 1
ATOM 759 N N . PRO A 1 96 ? -9.754 -3.051 8.138 1.00 97.25 96 PRO A N 1
ATOM 760 C CA . PRO A 1 96 ? -8.803 -2.418 9.055 1.00 97.25 96 PRO A CA 1
ATOM 761 C C . PRO A 1 96 ? -7.946 -1.311 8.421 1.00 97.25 96 PRO A C 1
ATOM 763 O O . PRO A 1 96 ? -7.536 -1.424 7.269 1.00 97.25 96 PRO A O 1
ATOM 766 N N . GLU A 1 97 ? -7.602 -0.286 9.216 1.00 96.38 97 GLU A N 1
ATOM 767 C CA . GLU A 1 97 ? -6.780 0.870 8.788 1.00 96.38 97 GLU A CA 1
ATOM 768 C C . GLU A 1 97 ? -5.415 0.451 8.217 1.00 96.38 97 GLU A C 1
ATOM 770 O O . GLU A 1 97 ? -4.896 1.074 7.294 1.00 96.38 97 GLU A O 1
ATOM 775 N N . ALA A 1 98 ? -4.835 -0.634 8.740 1.00 97.75 98 ALA A N 1
ATOM 776 C CA . ALA A 1 98 ? -3.598 -1.226 8.236 1.00 97.75 98 ALA A CA 1
ATOM 777 C C . ALA A 1 98 ? -3.839 -2.010 6.930 1.00 97.75 98 ALA A C 1
ATOM 779 O O . ALA A 1 98 ? -3.588 -3.213 6.853 1.00 97.75 98 ALA A O 1
ATOM 780 N N . SER A 1 99 ? -4.333 -1.308 5.914 1.00 98.00 99 SER A N 1
ATOM 781 C CA . SER A 1 99 ? -4.628 -1.807 4.574 1.00 98.00 99 SER A CA 1
ATOM 782 C C . SER A 1 99 ? -4.077 -0.841 3.532 1.00 98.00 99 SER A C 1
ATOM 784 O O . SER A 1 99 ? -3.989 0.362 3.763 1.00 98.00 99 SER A O 1
ATOM 786 N N . VAL A 1 100 ? -3.720 -1.362 2.360 1.00 97.81 100 VAL A N 1
ATOM 787 C CA . VAL A 1 100 ? -3.261 -0.554 1.225 1.00 97.81 100 VAL A CA 1
ATOM 788 C C . VAL A 1 100 ? -4.020 -0.992 -0.015 1.00 97.81 100 VAL A C 1
ATOM 790 O O . VAL A 1 100 ? -4.059 -2.176 -0.344 1.00 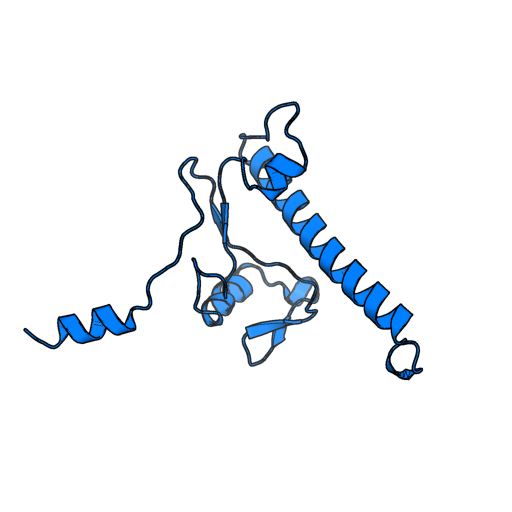97.81 100 VAL A O 1
ATOM 793 N N . SER A 1 101 ? -4.581 -0.028 -0.735 1.00 97.44 101 SER A N 1
ATOM 794 C CA . SER A 1 101 ? -5.227 -0.243 -2.026 1.00 97.44 101 SER A CA 1
ATOM 795 C C . SER A 1 101 ? -4.639 0.717 -3.056 1.00 97.44 101 SER A C 1
ATOM 797 O O . SER A 1 101 ? -4.225 1.827 -2.715 1.00 97.44 101 SER A O 1
ATOM 799 N N . ALA A 1 102 ? -4.520 0.285 -4.311 1.00 97.38 102 ALA A N 1
ATOM 800 C CA . ALA A 1 102 ? -3.946 1.118 -5.360 1.00 97.38 102 ALA A CA 1
ATOM 801 C C . ALA A 1 102 ? -4.336 0.656 -6.767 1.00 97.38 102 ALA A C 1
ATOM 803 O O . ALA A 1 102 ? -4.418 -0.538 -7.055 1.00 97.38 102 ALA A O 1
ATOM 804 N N . LEU A 1 103 ? -4.446 1.623 -7.672 1.00 97.25 103 LEU A N 1
ATOM 805 C CA . LEU A 1 103 ? -4.399 1.424 -9.114 1.00 97.25 103 LEU A CA 1
ATOM 806 C C . LEU A 1 103 ? -2.939 1.265 -9.549 1.00 97.25 103 LEU A C 1
ATOM 808 O O . LEU A 1 103 ? -2.107 2.114 -9.228 1.00 97.25 103 LEU A O 1
ATOM 812 N N . VAL A 1 104 ? -2.615 0.211 -10.299 1.00 97.44 104 VAL A N 1
ATOM 813 C CA . VAL A 1 104 ? -1.238 -0.075 -10.737 1.00 97.44 104 VAL A CA 1
ATOM 814 C C . VAL A 1 104 ? -1.093 0.158 -12.240 1.00 97.44 104 VAL A C 1
ATOM 816 O O . VAL A 1 104 ? -1.811 -0.438 -13.040 1.00 97.44 104 VAL A O 1
ATOM 819 N N . PHE A 1 105 ? -0.125 0.987 -12.632 1.00 97.56 105 PHE A N 1
ATOM 820 C CA . PHE A 1 105 ? 0.160 1.332 -14.026 1.00 97.56 105 PHE A CA 1
ATOM 821 C C . PHE A 1 105 ? 1.582 0.925 -14.416 1.00 97.56 105 PHE A C 1
ATOM 823 O O . PHE A 1 105 ? 2.538 1.178 -13.685 1.00 97.56 105 PHE A O 1
ATOM 830 N N . HIS A 1 106 ? 1.736 0.334 -15.603 1.00 96.44 106 HIS A N 1
ATOM 831 C CA . HIS A 1 106 ? 3.004 -0.236 -16.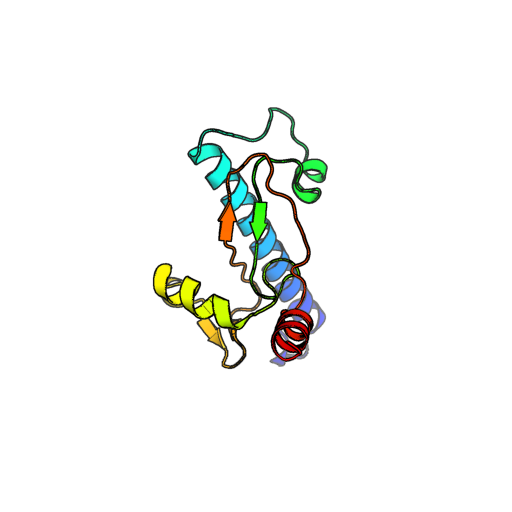078 1.00 96.44 106 HIS A CA 1
ATOM 832 C C . HIS A 1 106 ? 3.819 0.659 -17.026 1.00 96.44 106 HIS A C 1
ATOM 834 O O . HIS A 1 106 ? 4.906 0.267 -17.477 1.00 96.44 106 HIS A O 1
ATOM 840 N N . HIS A 1 107 ? 3.282 1.810 -17.436 1.00 96.94 107 HIS A N 1
ATOM 841 C CA . HIS A 1 107 ? 3.944 2.653 -18.430 1.00 96.94 107 HIS A CA 1
ATOM 842 C C . HIS A 1 107 ? 5.292 3.162 -17.873 1.00 96.94 107 HIS A C 1
ATOM 844 O O . HIS A 1 107 ? 5.349 3.566 -16.708 1.00 96.94 107 HIS A O 1
ATOM 850 N N . PRO A 1 108 ? 6.399 3.114 -18.645 1.00 95.56 108 PRO A N 1
ATOM 851 C CA . PRO A 1 108 ? 7.713 3.549 -18.159 1.00 95.56 108 PRO A CA 1
ATOM 852 C C . PRO A 1 108 ? 7.744 5.023 -17.751 1.00 95.56 108 PRO A C 1
ATOM 854 O O . PRO A 1 108 ? 8.449 5.366 -16.808 1.00 95.56 108 PRO A O 1
ATOM 857 N N . ASP A 1 109 ? 6.914 5.848 -18.389 1.00 95.94 109 ASP A N 1
ATOM 858 C CA . ASP A 1 109 ? 6.852 7.289 -18.126 1.00 95.94 109 ASP A CA 1
ATOM 859 C C . ASP A 1 109 ? 5.869 7.671 -17.005 1.00 95.94 109 ASP A C 1
ATOM 861 O O . ASP A 1 109 ? 5.610 8.852 -16.785 1.00 95.94 109 ASP A O 1
ATOM 865 N N . CYS A 1 110 ? 5.295 6.700 -16.283 1.00 95.88 110 CYS A N 1
ATOM 866 C CA . CYS A 1 110 ? 4.462 7.004 -15.121 1.00 95.88 110 CYS A CA 1
ATOM 867 C C . CYS A 1 110 ? 5.281 7.732 -14.045 1.00 95.88 110 CYS A C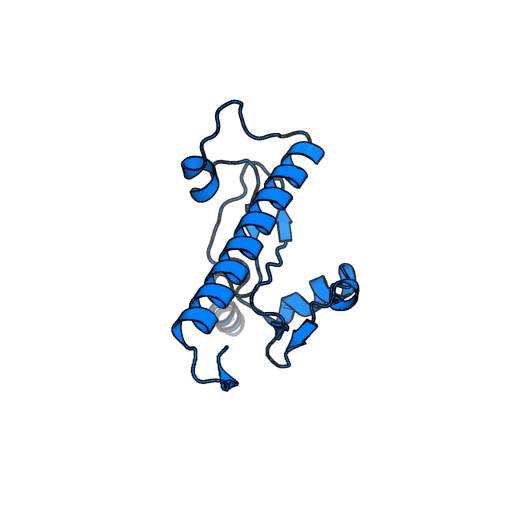 1
ATOM 869 O O . CYS A 1 110 ? 6.300 7.230 -13.560 1.00 95.88 110 CYS A O 1
ATOM 871 N N . VAL A 1 111 ? 4.772 8.878 -13.602 1.00 94.62 111 VAL A N 1
ATOM 872 C CA . VAL A 1 111 ? 5.324 9.681 -12.506 1.00 94.62 111 VAL A CA 1
ATOM 873 C C . VAL A 1 111 ? 4.243 9.972 -11.475 1.00 94.62 111 VAL A C 1
ATOM 875 O O . VAL A 1 111 ? 3.056 9.952 -11.793 1.00 94.62 111 VAL A O 1
ATOM 878 N N . TYR A 1 112 ? 4.635 10.234 -10.231 1.00 94.88 112 TYR A N 1
ATOM 879 C CA . TYR A 1 112 ? 3.712 10.838 -9.274 1.00 94.88 112 TYR A CA 1
ATOM 880 C C . TYR A 1 112 ? 3.482 12.302 -9.648 1.00 94.88 112 TYR A C 1
ATOM 882 O O . TYR A 1 112 ? 4.427 13.010 -9.995 1.00 94.88 112 TYR A O 1
ATOM 890 N N . PHE A 1 113 ? 2.229 12.735 -9.593 1.00 94.75 113 PHE A N 1
ATOM 891 C CA . PHE A 1 113 ? 1.799 14.092 -9.905 1.00 94.75 113 PHE A CA 1
ATOM 892 C C . PHE A 1 113 ? 0.667 14.493 -8.957 1.00 94.75 113 PHE A C 1
ATOM 894 O O . PHE A 1 113 ? 0.119 13.651 -8.244 1.00 94.75 113 PHE A O 1
ATOM 901 N N . THR A 1 114 ? 0.331 15.776 -8.958 1.00 95.56 114 THR A N 1
ATOM 902 C CA . THR A 1 114 ? -0.839 16.306 -8.257 1.00 95.56 114 THR A CA 1
ATOM 903 C C . THR A 1 114 ? -1.895 16.634 -9.298 1.00 95.56 114 THR A C 1
ATOM 905 O O . THR A 1 114 ? -1.612 17.383 -10.234 1.00 95.56 114 THR A O 1
ATOM 908 N N . ALA A 1 115 ? -3.083 16.056 -9.163 1.00 90.31 115 ALA A N 1
ATOM 909 C CA . ALA A 1 115 ? -4.249 16.486 -9.913 1.00 90.31 115 ALA A CA 1
ATOM 910 C C . ALA A 1 115 ? -4.697 17.847 -9.359 1.00 90.31 115 ALA A C 1
ATOM 912 O O . ALA A 1 115 ? -4.781 18.029 -8.146 1.00 90.31 115 ALA A O 1
ATOM 913 N N . SER A 1 116 ? -4.915 18.824 -10.234 1.00 79.31 116 SER A N 1
ATOM 914 C CA . SER A 1 116 ? -5.530 20.098 -9.858 1.00 79.31 116 SER A CA 1
ATOM 915 C C . SER A 1 116 ? -7.028 19.898 -9.639 1.00 79.31 116 SER A C 1
ATOM 917 O O . SER A 1 116 ? -7.658 19.203 -10.434 1.00 79.31 116 SER A O 1
ATOM 919 N N . ASP A 1 117 ? -7.596 20.524 -8.609 1.00 66.50 117 ASP A N 1
ATOM 920 C CA . ASP A 1 117 ? -9.042 20.502 -8.382 1.00 66.50 117 ASP A CA 1
ATOM 921 C C . ASP A 1 117 ? -9.791 21.183 -9.542 1.00 66.50 117 ASP A C 1
ATOM 923 O O . ASP A 1 117 ? -9.513 22.329 -9.908 1.00 66.50 117 ASP A O 1
ATOM 927 N N . ASP A 1 118 ? -10.810 20.506 -10.075 1.00 57.53 118 ASP A N 1
ATOM 928 C CA . ASP A 1 118 ? -11.712 21.015 -11.125 1.00 57.53 118 ASP A CA 1
ATOM 929 C C . ASP A 1 118 ? -12.591 22.205 -10.673 1.00 57.53 118 ASP A C 1
ATOM 931 O O . ASP A 1 118 ? -13.398 22.734 -11.453 1.00 57.53 118 ASP A O 1
ATOM 935 N N . SER A 1 119 ? -12.436 22.687 -9.432 1.00 53.62 119 SER A N 1
ATOM 936 C CA . SER A 1 119 ? -13.128 23.891 -8.960 1.00 53.62 119 SER A CA 1
ATOM 937 C C . SER A 1 119 ? -12.740 25.141 -9.755 1.00 53.62 119 SER A C 1
ATOM 939 O O . SER A 1 119 ? -13.561 26.045 -9.900 1.00 53.62 119 SER A O 1
ATOM 941 N N . GLU A 1 120 ? -11.529 25.194 -10.322 1.00 44.47 120 GLU A N 1
ATOM 942 C CA . GLU A 1 120 ? -11.131 26.293 -11.212 1.00 44.47 120 GLU A CA 1
ATOM 943 C C . GLU A 1 120 ? -11.645 26.096 -12.649 1.00 44.47 120 GLU A C 1
ATOM 945 O O . GLU A 1 120 ? -12.141 27.053 -13.253 1.00 44.47 120 GLU A O 1
ATOM 950 N N . ALA A 1 121 ? -11.637 24.86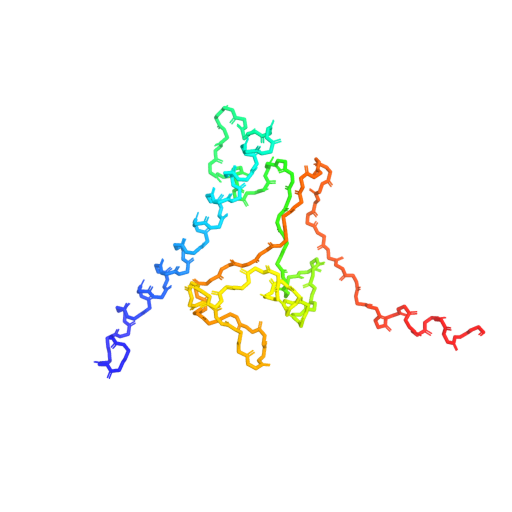3 -13.172 1.00 47.12 121 ALA A N 1
ATOM 951 C CA . ALA A 1 121 ? -12.086 24.549 -14.533 1.00 47.12 121 ALA A CA 1
ATOM 952 C C . ALA A 1 121 ? -13.579 24.856 -14.760 1.00 47.12 121 ALA A C 1
ATOM 954 O O . ALA A 1 121 ? -13.966 25.355 -15.819 1.00 47.12 121 ALA A O 1
ATOM 955 N N . THR A 1 122 ? -14.418 24.641 -13.742 1.00 45.03 122 THR A N 1
ATOM 956 C CA . THR A 1 122 ? -15.867 24.895 -13.836 1.00 45.03 122 THR A CA 1
ATOM 957 C C . THR A 1 122 ? -16.206 26.395 -13.783 1.00 45.03 122 THR A C 1
ATOM 959 O O . THR A 1 122 ? -17.189 26.833 -14.381 1.00 45.03 122 THR A O 1
ATOM 962 N N . SER A 1 123 ? -15.375 27.219 -13.129 1.00 44.84 123 SER A N 1
ATOM 963 C CA . SER A 1 123 ? -15.575 28.678 -13.080 1.00 44.84 123 SER A CA 1
ATOM 964 C C . SER A 1 123 ? -15.205 29.381 -14.391 1.00 44.84 123 SER A C 1
ATOM 966 O O . SER A 1 123 ? -15.878 30.333 -14.780 1.00 44.84 123 SER A O 1
ATOM 968 N N . ALA A 1 124 ? -14.202 28.875 -15.116 1.00 46.75 124 ALA A N 1
ATOM 969 C CA . ALA A 1 124 ? -13.777 29.433 -16.399 1.00 46.75 124 ALA A CA 1
ATOM 970 C C . ALA A 1 124 ? -14.757 29.115 -17.545 1.00 46.75 124 ALA A C 1
ATOM 972 O O . ALA A 1 124 ? -14.914 29.921 -18.455 1.00 46.75 124 ALA A O 1
ATOM 973 N N . ALA A 1 125 ? -15.463 27.981 -17.486 1.00 48.03 125 ALA A N 1
ATOM 974 C CA . ALA A 1 125 ? -16.404 27.552 -18.527 1.00 48.03 125 ALA A CA 1
ATOM 975 C C . ALA A 1 125 ? -17.804 28.204 -18.444 1.00 48.03 125 ALA A C 1
ATOM 977 O O . ALA A 1 125 ? -18.642 27.959 -19.307 1.00 48.03 125 ALA A O 1
ATOM 978 N N . SER A 1 126 ? -18.075 29.017 -17.414 1.00 46.53 126 SER A N 1
ATOM 979 C CA . SER A 1 126 ? -19.345 29.754 -17.251 1.00 46.53 126 SER A CA 1
ATOM 980 C C . SER A 1 126 ? -19.236 31.252 -17.572 1.00 46.53 126 SER A C 1
ATOM 982 O O . SER A 1 126 ? -20.194 31.995 -17.358 1.00 46.53 126 SER A O 1
ATOM 984 N N . ALA A 1 127 ? -18.077 31.690 -18.075 1.00 50.16 127 ALA A N 1
ATOM 985 C CA . ALA A 1 127 ? -17.762 33.087 -18.370 1.00 50.16 127 ALA A CA 1
ATOM 986 C C . ALA A 1 127 ? -17.646 33.414 -19.877 1.00 50.16 127 ALA A C 1
ATOM 988 O O . ALA A 1 127 ? -17.173 34.504 -20.198 1.00 50.16 127 ALA A O 1
ATOM 989 N N . ASP A 1 128 ? -18.103 32.527 -20.770 1.00 39.19 128 ASP A N 1
ATOM 990 C CA . ASP A 1 128 ? -18.250 32.779 -22.219 1.00 39.19 128 ASP A CA 1
ATOM 991 C C . ASP A 1 128 ? -19.713 32.653 -22.680 1.00 39.19 128 ASP A C 1
ATOM 993 O O . ASP A 1 128 ? -20.391 31.679 -22.272 1.00 39.19 128 ASP A O 1
#